Protein AF-A0A3G2QZ58-F1 (afdb_monomer)

pLDDT: mean 85.75, std 10.73, range [49.09, 96.38]

Mean predicted aligned error: 7.37 Å

Sequence (170 aa):
MLFSLATPESSILQTKATKIRVHLKSGIAEIFADHQDLMGTIENNMVEFETNFDNKVETRKYLVEDGIFVVSTKNKISANFPNPDIETAVYAYGKRIIEINSQTKLLLDQISKEYEQKSNLLLKEEQTIKEEQNIKKSVSYELLKTTSFLLLKQEVEFLKKVILTIKELK

Foldseek 3Di:
DWEWEDAPVDIDIDDAWAWKWAQAPVGIDIDGQPDDKDKDWRDQAKIKTWGQDPNDIDIKMKGAHTKMKIKAQCPPPDPPDPDNPRRIYMYMYGNDMDIQDPVVLVCLVVLVVVLVVLVVVLVVLVVVCVVCPPPDDDPVVVVVSVVVSVVSVSSNVSSVVSNVSNVPPD

Organism: NCBI:txid52556

InterPro domains:
  IPR020546 ATP synthase, F1 complex, delta/epsilon subunit, N-terminal [PF02823] (3-73)
  IPR036771 F0F1 ATP synthase delta/epsilon subunit, N-terminal [G3DSA:2.60.15.10] (1-82)
  IPR036771 F0F1 ATP synthase delta/epsilon subunit, N-terminal [SSF51344] (2-73)

Radius of gyration: 19.51 Å; Cα contacts (8 Å, |Δi|>4): 277; chains: 1; bounding box: 58×29×52 Å

Nearest PDB structures (foldseek):
  5hkk-assembly2_P  TM=7.358E-01  e=5.271E-07  Caldalkalibacillus thermarum TA2.A1
  6q45-assembly2_P  TM=6.842E-01  e=9.865E-08  Fusobacterium nucleatum subsp. nucleatum ATCC 25586
  5zwl-assembly1_E  TM=5.981E-01  e=8.014E-07  Thermosynechococcus vestitus BP-1
  6n2z-assembly1_H  TM=5.832E-01  e=2.030E-05  Bacillus sp. PS3
  8dbs-assembly1_H  TM=6.157E-01  e=2.095E-04  Escherichia coli

Secondary structure (DSSP, 8-state):
-EEEEE-SS-EEEES-EEEEEEEETTEEEEE-TTPPPEEEEESSEEEEEEEEETTEEEEEEEEEESEEEEEES--TT-TT-S-TT---EEEEE-SEEEE-STTGGGGHHHHHHHHHHHHHHHHHHHHHHHHHTTS---HHHHHHHHHHHHHHHHHHHHHHHHHHHHHH--

Structure (mmCIF, N/CA/C/O backbone):
data_AF-A0A3G2QZ58-F1
#
_entry.id   AF-A0A3G2QZ58-F1
#
loop_
_atom_site.group_PDB
_atom_site.id
_atom_site.type_symbol
_atom_site.label_atom_id
_atom_site.label_alt_id
_atom_site.label_comp_id
_atom_site.label_asym_id
_atom_site.label_entity_id
_atom_site.label_seq_id
_atom_site.pdbx_PDB_ins_code
_atom_site.Cartn_x
_atom_site.Cartn_y
_atom_site.Cartn_z
_atom_site.occupancy
_atom_site.B_iso_or_equiv
_atom_site.auth_seq_id
_atom_site.auth_comp_id
_atom_site.auth_asym_id
_atom_site.auth_atom_id
_atom_site.pdbx_PDB_model_num
ATOM 1 N N . MET A 1 1 ? 10.378 3.251 -18.867 1.00 87.56 1 MET A N 1
ATOM 2 C CA . MET A 1 1 ? 8.950 3.271 -18.487 1.00 87.56 1 MET A CA 1
ATOM 3 C C . MET A 1 1 ? 8.661 4.459 -17.595 1.00 87.56 1 MET A C 1
ATOM 5 O O . MET A 1 1 ? 9.573 4.949 -16.929 1.00 87.56 1 MET A O 1
ATOM 9 N N . LEU A 1 2 ? 7.399 4.877 -17.549 1.00 88.56 2 LEU A N 1
ATOM 10 C CA . LEU A 1 2 ? 6.921 5.908 -16.634 1.00 88.56 2 LEU A CA 1
ATOM 11 C C . LEU A 1 2 ? 6.244 5.281 -15.415 1.00 88.56 2 LEU A C 1
ATOM 13 O O . LEU A 1 2 ? 5.464 4.345 -15.553 1.00 88.56 2 LEU A O 1
ATOM 17 N N . PHE A 1 3 ? 6.518 5.825 -14.236 1.00 91.69 3 PHE A N 1
ATOM 18 C CA . PHE A 1 3 ? 5.816 5.515 -12.999 1.00 91.69 3 PHE A CA 1
ATOM 19 C C . PHE A 1 3 ? 5.259 6.804 -12.406 1.00 91.69 3 PHE A C 1
ATOM 21 O O . PHE A 1 3 ? 5.990 7.780 -12.240 1.00 91.69 3 PHE A O 1
ATOM 28 N N . SER A 1 4 ? 3.976 6.805 -12.074 1.00 92.38 4 SER A N 1
ATOM 29 C CA . SER A 1 4 ? 3.333 7.883 -11.341 1.00 92.38 4 SER A CA 1
ATOM 30 C C . SER A 1 4 ? 2.603 7.304 -10.140 1.00 92.38 4 SER A C 1
ATOM 32 O O . SER A 1 4 ? 1.807 6.385 -10.296 1.00 92.38 4 SER A O 1
ATOM 34 N N . LEU A 1 5 ? 2.873 7.841 -8.954 1.00 94.62 5 LEU A N 1
ATOM 35 C CA . LEU A 1 5 ? 2.171 7.503 -7.721 1.00 94.62 5 LEU A CA 1
ATOM 36 C C . LEU A 1 5 ? 1.561 8.774 -7.148 1.00 94.62 5 LEU A C 1
ATOM 38 O O . LEU A 1 5 ? 2.290 9.708 -6.828 1.00 94.62 5 LEU A O 1
ATOM 42 N N . ALA A 1 6 ? 0.242 8.817 -7.022 1.00 93.88 6 ALA A N 1
ATOM 43 C CA . ALA A 1 6 ? -0.474 9.985 -6.536 1.00 93.88 6 ALA A CA 1
ATOM 44 C C . ALA A 1 6 ? -1.343 9.666 -5.317 1.00 93.88 6 ALA A C 1
ATOM 46 O O . ALA A 1 6 ? -1.804 8.546 -5.114 1.00 93.88 6 ALA A O 1
ATOM 47 N N . THR A 1 7 ? -1.565 10.696 -4.516 1.00 94.06 7 THR A N 1
ATOM 48 C CA . THR A 1 7 ? -2.499 10.754 -3.391 1.00 94.06 7 THR A CA 1
ATOM 49 C C . THR A 1 7 ? -3.255 12.081 -3.471 1.00 94.06 7 THR A C 1
ATOM 51 O O . THR A 1 7 ? -2.889 12.934 -4.285 1.00 94.06 7 THR A O 1
ATOM 54 N N . PRO A 1 8 ? -4.285 12.313 -2.639 1.00 91.81 8 PRO A N 1
ATOM 55 C CA . PRO A 1 8 ? -4.886 13.640 -2.518 1.00 91.81 8 PRO A CA 1
ATOM 56 C C . PRO A 1 8 ? -3.885 14.752 -2.153 1.00 91.81 8 PRO A C 1
ATOM 58 O O . PRO A 1 8 ? -4.114 15.907 -2.495 1.00 91.81 8 PRO A O 1
ATOM 61 N N . GLU A 1 9 ? -2.787 14.418 -1.466 1.00 89.00 9 GLU A N 1
ATOM 62 C CA . GLU A 1 9 ? -1.860 15.398 -0.880 1.00 89.00 9 GLU A CA 1
ATOM 63 C C . GLU A 1 9 ? -0.556 15.565 -1.668 1.00 89.00 9 GLU A C 1
ATOM 65 O O . GLU A 1 9 ? 0.108 16.595 -1.573 1.00 89.00 9 GLU A O 1
ATOM 70 N N . SER A 1 10 ? -0.150 14.549 -2.429 1.00 89.69 10 SER A N 1
ATOM 71 C CA . SER A 1 10 ? 1.141 14.537 -3.114 1.00 89.69 10 SER A CA 1
ATOM 72 C C . SER A 1 10 ? 1.137 13.661 -4.360 1.00 89.69 10 SER A C 1
ATOM 74 O O . SER A 1 10 ? 0.349 12.723 -4.488 1.00 89.69 10 SER A O 1
ATOM 76 N N . SER A 1 11 ? 2.064 13.945 -5.272 1.00 91.62 11 SER A N 1
ATOM 77 C CA . SER A 1 11 ? 2.292 13.144 -6.470 1.00 91.62 11 SER A CA 1
ATOM 78 C C . SER A 1 11 ? 3.780 12.938 -6.708 1.00 91.62 11 SER A C 1
ATOM 80 O O . SER A 1 11 ? 4.566 13.881 -6.624 1.00 91.62 11 SER A O 1
ATOM 82 N N . ILE A 1 12 ? 4.144 11.720 -7.078 1.00 91.69 12 ILE A N 1
ATOM 83 C CA . ILE A 1 12 ? 5.490 11.298 -7.439 1.00 91.69 12 ILE A CA 1
ATOM 84 C C . ILE A 1 12 ? 5.456 10.904 -8.910 1.00 91.69 12 ILE A C 1
ATOM 86 O O . ILE A 1 12 ? 4.567 10.171 -9.346 1.00 91.69 12 ILE A O 1
ATOM 90 N N . LEU A 1 13 ? 6.430 11.388 -9.676 1.00 90.31 13 LEU A N 1
ATOM 91 C CA . LEU A 1 13 ? 6.585 11.064 -11.086 1.00 90.31 13 LEU A CA 1
ATOM 92 C C . LEU A 1 13 ? 8.030 10.652 -11.363 1.00 90.31 13 LEU A C 1
ATOM 94 O O . LEU A 1 13 ? 8.955 11.419 -11.110 1.00 90.31 13 LEU A O 1
ATOM 98 N N . GLN A 1 14 ? 8.208 9.462 -11.927 1.00 88.69 14 GLN A N 1
ATOM 99 C CA . GLN A 1 14 ? 9.494 8.930 -12.353 1.00 88.69 14 GLN A CA 1
ATOM 100 C C . GLN A 1 14 ? 9.425 8.538 -13.831 1.00 88.69 14 GLN A C 1
ATOM 102 O O . GLN A 1 14 ? 8.653 7.670 -14.227 1.00 88.69 14 GLN A O 1
ATOM 107 N N . THR A 1 15 ? 10.257 9.157 -14.667 1.00 84.94 15 THR A N 1
ATOM 108 C CA . THR A 1 15 ? 10.220 8.976 -16.134 1.00 84.94 15 THR A CA 1
ATOM 109 C C . THR A 1 15 ? 11.203 7.927 -16.657 1.00 84.94 15 THR A C 1
ATOM 111 O O . THR A 1 15 ? 11.118 7.524 -17.815 1.00 84.94 15 THR A O 1
ATOM 114 N N . LYS A 1 16 ? 12.137 7.471 -15.813 1.00 85.44 16 LYS A N 1
ATOM 115 C CA . LYS A 1 16 ? 13.196 6.507 -16.162 1.00 85.44 16 LYS A CA 1
ATOM 116 C C . LYS A 1 16 ? 13.164 5.258 -15.276 1.00 85.44 16 LYS A C 1
ATOM 118 O O . LYS A 1 16 ? 14.201 4.824 -14.781 1.00 85.44 16 LYS A O 1
ATOM 123 N N . ALA A 1 17 ? 11.975 4.714 -15.023 1.00 88.94 17 ALA A N 1
ATOM 124 C CA . ALA A 1 17 ? 11.844 3.454 -14.293 1.00 88.94 17 ALA A CA 1
ATOM 125 C C . ALA A 1 17 ? 12.221 2.268 -15.199 1.00 88.94 17 ALA A C 1
ATOM 127 O O . ALA A 1 17 ? 11.797 2.211 -16.362 1.00 88.94 17 ALA A O 1
ATOM 128 N N . THR A 1 18 ? 13.013 1.339 -14.659 1.00 91.12 18 THR A N 1
ATOM 129 C CA . THR A 1 18 ? 13.470 0.102 -15.320 1.00 91.12 18 THR A CA 1
ATOM 130 C C . THR A 1 18 ? 12.687 -1.125 -14.867 1.00 91.12 18 THR A C 1
ATOM 132 O O . THR A 1 18 ? 12.520 -2.058 -15.647 1.00 91.12 18 THR A O 1
ATOM 135 N N . LYS A 1 19 ? 12.174 -1.110 -13.633 1.00 94.19 19 LYS A N 1
ATOM 136 C CA . LYS A 1 19 ? 11.319 -2.155 -13.064 1.00 94.19 19 LYS A CA 1
ATOM 137 C C . LYS A 1 19 ? 10.370 -1.537 -12.047 1.00 94.19 19 LYS A C 1
ATOM 139 O O . LYS A 1 19 ? 10.775 -0.659 -11.289 1.00 94.19 19 LYS A O 1
ATOM 144 N N . ILE A 1 20 ? 9.123 -1.991 -12.019 1.00 94.56 20 ILE A N 1
ATOM 145 C CA . ILE A 1 20 ? 8.144 -1.603 -10.998 1.00 94.56 20 ILE A CA 1
ATOM 146 C C . ILE A 1 20 ? 7.577 -2.880 -10.392 1.00 94.56 20 ILE A C 1
ATOM 148 O O . ILE A 1 20 ? 7.167 -3.783 -11.117 1.00 94.56 20 ILE A O 1
ATOM 152 N N . ARG A 1 21 ? 7.568 -2.977 -9.065 1.00 95.38 21 ARG A N 1
ATOM 153 C CA . ARG A 1 21 ? 7.020 -4.114 -8.331 1.00 95.38 21 ARG A CA 1
ATOM 154 C C . ARG A 1 21 ? 5.844 -3.646 -7.491 1.00 95.38 21 ARG A C 1
ATOM 156 O O . ARG A 1 21 ? 5.994 -2.773 -6.643 1.00 95.38 21 ARG A O 1
ATOM 163 N N . VAL A 1 22 ? 4.681 -4.246 -7.704 1.00 94.31 22 VAL A N 1
ATOM 164 C CA . VAL A 1 22 ? 3.460 -3.934 -6.955 1.00 94.31 22 VAL A CA 1
ATOM 165 C C . VAL A 1 22 ? 3.028 -5.174 -6.186 1.00 94.31 22 VAL A C 1
ATOM 167 O O . VAL A 1 22 ? 2.798 -6.232 -6.774 1.00 94.31 22 VAL A O 1
ATOM 170 N N . HIS A 1 23 ? 2.923 -5.056 -4.865 1.00 91.81 23 HIS A N 1
ATOM 171 C CA . HIS A 1 23 ? 2.453 -6.137 -4.007 1.00 91.81 23 HIS A CA 1
ATOM 172 C C . HIS A 1 23 ? 0.927 -6.074 -3.902 1.00 91.81 23 HIS A C 1
ATOM 174 O O . HIS A 1 23 ? 0.364 -5.174 -3.281 1.00 91.81 23 HIS A O 1
ATOM 180 N N . LEU A 1 24 ? 0.254 -7.044 -4.504 1.00 88.44 24 LEU A N 1
ATOM 181 C CA . LEU A 1 24 ? -1.198 -7.189 -4.501 1.00 88.44 24 LEU A CA 1
ATOM 182 C C . LEU A 1 24 ? -1.617 -8.231 -3.466 1.00 88.44 24 LEU A C 1
ATOM 184 O O . LEU A 1 24 ? -0.806 -9.012 -2.967 1.00 88.44 24 LEU A O 1
ATOM 188 N N . LYS A 1 25 ? -2.917 -8.294 -3.178 1.00 80.50 25 LYS A N 1
ATOM 189 C CA . LYS A 1 25 ? -3.486 -9.382 -2.370 1.00 80.50 25 LYS A CA 1
ATOM 190 C C . LYS A 1 25 ? -3.276 -10.752 -3.029 1.00 80.50 25 LYS A C 1
ATOM 192 O O . LYS A 1 25 ? -3.043 -11.745 -2.350 1.00 80.50 25 LYS A O 1
ATOM 197 N N . SER A 1 26 ? -3.374 -10.795 -4.357 1.00 83.25 26 SER A N 1
ATOM 198 C CA . SER A 1 26 ? -3.286 -12.012 -5.168 1.00 83.25 26 SER A CA 1
ATOM 199 C C . SER A 1 26 ? -1.854 -12.456 -5.481 1.00 83.25 26 SER A C 1
ATOM 201 O O . SER A 1 26 ? -1.672 -13.539 -6.031 1.00 83.25 26 SER A O 1
ATOM 203 N N . GLY A 1 27 ? -0.840 -11.650 -5.155 1.00 88.56 27 GLY A N 1
ATOM 204 C CA . GLY A 1 27 ? 0.554 -11.943 -5.475 1.00 88.56 27 GLY A CA 1
ATOM 205 C C . GLY A 1 27 ? 1.371 -10.685 -5.742 1.00 88.56 27 GLY A C 1
ATOM 206 O O . GLY A 1 27 ? 1.006 -9.588 -5.333 1.00 88.56 27 GLY A O 1
ATOM 207 N N . ILE A 1 28 ? 2.495 -10.841 -6.433 1.00 92.69 28 ILE A N 1
ATOM 208 C CA . ILE A 1 28 ? 3.392 -9.737 -6.782 1.00 92.69 28 ILE A CA 1
ATOM 209 C C . ILE A 1 28 ? 3.355 -9.553 -8.298 1.00 92.69 28 ILE A C 1
ATOM 211 O O . ILE A 1 28 ? 3.604 -10.505 -9.034 1.00 92.69 28 ILE A O 1
ATOM 215 N N . ALA A 1 29 ? 3.064 -8.336 -8.754 1.00 93.12 29 ALA A N 1
ATOM 216 C CA . ALA A 1 29 ? 3.175 -7.957 -10.157 1.00 93.12 29 ALA A CA 1
ATOM 217 C C . ALA A 1 29 ? 4.532 -7.283 -10.392 1.00 93.12 29 ALA A C 1
ATOM 219 O O . ALA A 1 29 ? 4.841 -6.271 -9.760 1.00 93.12 29 ALA A O 1
ATOM 220 N N . GLU A 1 30 ? 5.341 -7.844 -11.291 1.00 94.38 30 GLU A N 1
ATOM 221 C CA . GLU A 1 30 ? 6.586 -7.230 -11.755 1.00 94.38 30 GLU A CA 1
ATOM 222 C C . GLU A 1 30 ? 6.392 -6.691 -13.169 1.00 94.38 30 GLU A C 1
ATOM 224 O O . GLU A 1 30 ? 6.106 -7.437 -14.101 1.00 94.38 30 GLU A O 1
ATOM 229 N N . ILE A 1 31 ? 6.541 -5.381 -13.314 1.00 93.62 31 ILE A N 1
ATOM 230 C CA . ILE A 1 31 ? 6.261 -4.650 -14.542 1.00 93.62 31 ILE A CA 1
ATOM 231 C C . ILE A 1 31 ? 7.589 -4.178 -15.127 1.00 93.62 31 ILE A C 1
ATOM 233 O O . ILE A 1 31 ? 8.365 -3.474 -14.471 1.00 93.62 31 ILE A O 1
ATOM 237 N N . PHE A 1 32 ? 7.821 -4.579 -16.371 1.00 91.50 32 PHE A N 1
ATOM 238 C CA . PHE A 1 32 ? 8.966 -4.210 -17.196 1.00 91.50 32 PHE A CA 1
ATOM 239 C C . PHE A 1 32 ? 8.488 -3.444 -18.429 1.00 91.50 32 PHE A C 1
ATOM 241 O O . PHE A 1 32 ? 7.284 -3.250 -18.622 1.00 91.50 32 PHE A O 1
ATOM 248 N N . ALA A 1 33 ? 9.434 -2.983 -19.251 1.00 85.62 33 ALA A N 1
ATOM 249 C CA . ALA A 1 33 ? 9.083 -2.433 -20.554 1.00 85.62 33 ALA A CA 1
ATOM 250 C C . ALA A 1 33 ? 8.251 -3.462 -21.340 1.00 85.62 33 ALA A C 1
ATOM 252 O O . ALA A 1 33 ? 8.439 -4.669 -21.173 1.00 85.62 33 ALA A O 1
ATOM 253 N N . ASP A 1 34 ? 7.298 -2.973 -22.128 1.00 84.25 34 ASP A N 1
ATOM 254 C CA . ASP A 1 34 ? 6.391 -3.767 -22.966 1.00 84.25 34 ASP A CA 1
ATOM 255 C C . ASP A 1 34 ? 5.455 -4.714 -22.203 1.00 84.25 34 ASP A C 1
ATOM 257 O O . ASP A 1 34 ? 4.851 -5.621 -22.780 1.00 84.25 34 ASP A O 1
ATOM 261 N N . HIS A 1 35 ? 5.289 -4.501 -20.895 1.00 88.50 35 HIS A N 1
ATOM 262 C CA . HIS A 1 35 ? 4.317 -5.252 -20.109 1.00 88.50 35 HIS A CA 1
ATOM 263 C C . HIS A 1 35 ? 2.893 -4.979 -20.610 1.00 88.50 35 HIS A C 1
ATOM 265 O O . HIS A 1 35 ? 2.531 -3.831 -20.848 1.00 88.50 35 HIS A O 1
ATOM 271 N N . GLN A 1 36 ? 2.066 -6.025 -20.705 1.00 88.19 36 GLN A N 1
ATOM 272 C CA . GLN A 1 36 ? 0.664 -5.912 -21.119 1.00 88.19 36 GLN A CA 1
ATOM 273 C C . GLN A 1 36 ? -0.157 -5.020 -20.177 1.00 88.19 36 GLN A C 1
ATOM 275 O O . GLN A 1 36 ? 0.171 -4.864 -18.998 1.00 88.19 36 GLN A O 1
ATOM 280 N N . ASP A 1 37 ? -1.255 -4.468 -20.688 1.00 90.06 37 ASP A N 1
ATOM 281 C CA . ASP A 1 37 ? -2.178 -3.686 -19.869 1.00 90.06 37 ASP A CA 1
ATOM 282 C C . ASP A 1 37 ? -2.673 -4.524 -18.678 1.00 90.06 37 ASP A C 1
ATOM 284 O O . ASP A 1 37 ? -3.073 -5.682 -18.818 1.00 90.06 37 ASP A O 1
ATOM 288 N N . LEU A 1 38 ? -2.624 -3.936 -17.487 1.00 91.38 38 LEU A N 1
ATOM 289 C CA . LEU A 1 38 ? -2.960 -4.602 -16.231 1.00 91.38 38 LEU A CA 1
ATOM 290 C C . LEU A 1 38 ? -3.579 -3.583 -15.284 1.00 91.38 38 LEU A C 1
ATOM 292 O O . LEU A 1 38 ? -3.166 -2.430 -15.250 1.00 91.38 38 LEU A O 1
ATOM 296 N N . MET A 1 39 ? -4.536 -4.004 -14.468 1.00 92.00 39 MET A N 1
ATOM 297 C CA . MET A 1 39 ? -5.026 -3.195 -13.359 1.00 92.00 39 MET A CA 1
ATOM 298 C C . MET A 1 39 ? -5.190 -4.052 -12.114 1.00 92.00 39 MET A C 1
ATOM 300 O O . MET A 1 39 ? -5.408 -5.262 -12.202 1.00 92.00 39 MET A O 1
ATOM 304 N N . GLY A 1 40 ? -5.133 -3.422 -10.950 1.00 91.56 40 GLY A N 1
ATOM 305 C CA . GLY A 1 40 ? -5.452 -4.098 -9.704 1.00 91.56 40 GLY A CA 1
ATOM 306 C C . GLY A 1 40 ? -5.467 -3.167 -8.506 1.00 91.56 40 GLY A C 1
ATOM 307 O O . GLY A 1 40 ? -5.242 -1.962 -8.618 1.00 91.56 40 GLY A O 1
ATOM 308 N N . THR A 1 41 ? -5.754 -3.752 -7.349 1.00 93.00 41 THR A N 1
ATOM 309 C CA . THR A 1 41 ? -5.857 -3.055 -6.069 1.00 93.00 41 THR A CA 1
ATOM 310 C C . THR A 1 41 ? -4.659 -3.368 -5.176 1.00 93.00 41 THR A C 1
ATOM 312 O O . THR A 1 41 ? -4.184 -4.503 -5.097 1.00 93.00 41 THR A O 1
ATOM 315 N N . ILE A 1 42 ? -4.172 -2.345 -4.484 1.00 91.75 42 ILE A N 1
ATOM 316 C CA . ILE A 1 42 ? -3.072 -2.399 -3.526 1.00 91.75 42 ILE A CA 1
ATOM 317 C C . ILE A 1 42 ? -3.685 -2.292 -2.127 1.00 91.75 42 ILE A C 1
ATOM 319 O O . ILE A 1 42 ? -3.948 -1.199 -1.637 1.00 91.75 42 ILE A O 1
ATOM 323 N N . GLU A 1 43 ? -3.936 -3.428 -1.479 1.00 88.06 43 GLU A N 1
ATOM 324 C CA . GLU A 1 43 ? -4.509 -3.466 -0.125 1.00 88.06 43 GLU A CA 1
ATOM 325 C C . GLU A 1 43 ? -3.414 -3.233 0.926 1.00 88.06 43 GLU A C 1
ATOM 327 O O . GLU A 1 43 ? -2.723 -4.1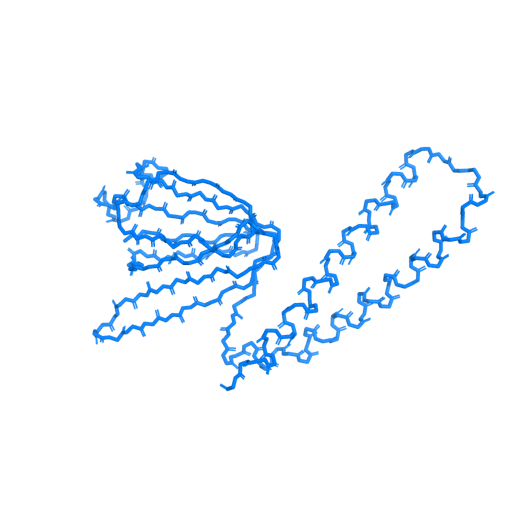73 1.336 1.00 88.06 43 GLU A O 1
ATOM 332 N N . ASN A 1 44 ? -3.237 -1.973 1.341 1.00 86.19 44 ASN A N 1
ATOM 333 C CA . ASN A 1 44 ? -2.279 -1.549 2.369 1.00 86.19 44 ASN A CA 1
ATOM 334 C C . ASN A 1 44 ? -0.892 -2.157 2.157 1.00 86.19 44 ASN A C 1
ATOM 336 O O . ASN A 1 44 ? -0.371 -2.849 3.030 1.00 86.19 44 ASN A O 1
ATOM 340 N N . ASN A 1 45 ? -0.309 -2.006 0.969 1.00 88.56 45 ASN A N 1
ATOM 341 C CA . ASN A 1 45 ? 0.852 -2.796 0.563 1.00 88.56 45 ASN A CA 1
ATOM 342 C C . ASN A 1 45 ? 1.927 -1.987 -0.156 1.00 88.56 45 ASN A C 1
ATOM 344 O O . ASN A 1 45 ? 1.814 -0.778 -0.329 1.00 88.56 45 ASN A O 1
ATOM 348 N N . MET A 1 46 ? 3.017 -2.668 -0.497 1.00 92.44 46 MET A N 1
ATOM 349 C CA . MET A 1 46 ? 4.219 -2.029 -1.002 1.00 92.44 46 MET A CA 1
ATOM 350 C C . MET A 1 46 ? 4.209 -1.872 -2.524 1.00 92.44 46 MET A C 1
ATOM 352 O O . MET A 1 46 ? 3.856 -2.791 -3.266 1.00 92.44 46 MET A O 1
ATOM 356 N N . VAL A 1 47 ? 4.672 -0.710 -2.969 1.00 94.94 47 VAL A N 1
ATOM 357 C CA . VAL A 1 47 ? 5.063 -0.427 -4.345 1.00 94.94 47 VAL A CA 1
ATOM 358 C C . VAL A 1 47 ? 6.540 -0.072 -4.349 1.00 94.94 47 VAL A C 1
ATOM 360 O O . VAL A 1 47 ? 6.982 0.808 -3.611 1.00 94.94 47 VAL A O 1
ATOM 363 N N . GLU A 1 48 ? 7.306 -0.758 -5.182 1.00 94.19 48 GLU A N 1
ATOM 364 C CA . GLU A 1 48 ? 8.723 -0.500 -5.390 1.00 94.19 48 GLU A CA 1
ATOM 365 C C . GLU A 1 48 ? 8.940 -0.081 -6.840 1.00 94.19 48 GLU A C 1
ATOM 367 O O . GLU A 1 48 ? 8.318 -0.628 -7.753 1.00 94.19 48 GLU A O 1
ATOM 372 N N . PHE A 1 49 ? 9.846 0.858 -7.074 1.00 92.94 49 PHE A N 1
ATOM 373 C CA . PHE A 1 49 ? 10.347 1.108 -8.416 1.00 92.94 49 PHE A CA 1
ATOM 374 C C . PHE A 1 49 ? 11.864 1.196 -8.407 1.00 92.94 49 PHE A C 1
ATOM 376 O O . PHE A 1 49 ? 12.477 1.693 -7.460 1.00 92.94 49 PHE A O 1
ATOM 383 N N . GLU A 1 50 ? 12.453 0.703 -9.485 1.00 92.56 50 GLU A N 1
ATOM 384 C CA . GLU A 1 50 ? 13.883 0.726 -9.734 1.00 92.56 50 GLU A CA 1
ATOM 385 C C . GLU A 1 50 ? 14.181 1.702 -10.868 1.00 92.56 50 GLU A C 1
ATOM 387 O O . GLU A 1 50 ? 13.477 1.753 -11.883 1.00 92.56 50 GLU A O 1
ATOM 392 N N . THR A 1 51 ? 15.240 2.479 -10.690 1.00 90.06 51 THR A N 1
ATOM 393 C CA . THR A 1 51 ? 15.799 3.371 -11.702 1.00 90.06 51 THR A CA 1
ATOM 394 C C . THR A 1 51 ? 17.279 3.086 -11.853 1.00 90.06 51 THR A C 1
ATOM 396 O O . THR A 1 51 ? 17.954 2.787 -10.871 1.00 90.06 51 THR A O 1
ATOM 399 N N . ASN A 1 52 ? 17.797 3.226 -13.069 1.00 85.25 52 ASN A N 1
ATOM 400 C CA . ASN A 1 52 ? 19.231 3.172 -13.317 1.00 85.25 52 ASN A CA 1
ATOM 401 C C . ASN A 1 52 ? 19.738 4.590 -13.603 1.00 85.25 52 ASN A C 1
ATOM 403 O O . ASN A 1 52 ? 19.345 5.197 -14.604 1.00 85.25 52 ASN A O 1
ATOM 407 N N . PHE A 1 53 ? 20.566 5.122 -12.705 1.00 76.50 53 PHE A N 1
ATOM 408 C CA . PHE A 1 53 ? 21.219 6.420 -12.856 1.00 76.50 53 PHE A CA 1
ATOM 409 C C . PHE A 1 53 ? 22.728 6.227 -12.678 1.00 76.50 53 PHE A C 1
ATOM 411 O O . PHE A 1 53 ? 23.156 5.627 -11.696 1.00 76.50 53 PHE A O 1
ATOM 418 N N . ASP A 1 54 ? 23.530 6.672 -13.649 1.00 73.12 54 ASP A N 1
ATOM 419 C CA . ASP A 1 54 ? 24.998 6.536 -13.657 1.00 73.12 54 ASP A CA 1
ATOM 420 C C . ASP A 1 54 ? 25.517 5.123 -13.311 1.00 73.12 54 ASP A C 1
ATOM 422 O O . ASP A 1 54 ? 26.425 4.946 -12.500 1.00 73.12 54 ASP A O 1
ATOM 426 N N . ASN A 1 55 ? 24.930 4.091 -13.934 1.00 76.25 55 ASN A N 1
ATOM 427 C CA . ASN A 1 55 ? 25.235 2.666 -13.714 1.00 76.25 55 ASN A CA 1
ATOM 428 C C . ASN A 1 55 ? 24.982 2.157 -12.284 1.00 76.25 55 ASN A C 1
ATOM 430 O O . ASN A 1 55 ? 25.420 1.058 -11.931 1.00 76.25 55 ASN A O 1
ATOM 434 N N . LYS A 1 56 ? 24.250 2.916 -11.465 1.00 83.50 56 LYS A N 1
ATOM 435 C CA . LYS A 1 56 ? 23.800 2.500 -10.142 1.00 83.50 56 LYS A CA 1
ATOM 436 C C . LYS A 1 56 ? 22.294 2.263 -10.162 1.00 83.50 56 LYS A C 1
ATOM 438 O O . LYS A 1 56 ? 21.509 3.123 -10.559 1.00 83.50 56 LYS A O 1
ATOM 443 N N . VAL A 1 57 ? 21.897 1.077 -9.706 1.00 86.12 57 VAL A N 1
ATOM 444 C CA . VAL A 1 57 ? 20.488 0.751 -9.479 1.00 86.12 57 VAL A CA 1
ATOM 445 C C . VAL A 1 57 ? 20.052 1.406 -8.175 1.00 86.12 57 VAL A C 1
ATOM 447 O O . VAL A 1 57 ? 20.610 1.129 -7.112 1.00 86.12 57 VAL A O 1
ATOM 450 N N . GLU A 1 58 ? 19.055 2.277 -8.264 1.00 89.06 58 GLU A N 1
ATOM 451 C CA . GLU A 1 58 ? 18.378 2.864 -7.115 1.00 89.06 58 GLU A CA 1
ATOM 452 C C . GLU A 1 58 ? 16.962 2.307 -7.027 1.00 89.06 58 GLU A C 1
ATOM 454 O O . GLU A 1 58 ? 16.207 2.352 -7.998 1.00 89.06 58 GLU A O 1
ATOM 459 N N . THR A 1 59 ? 16.597 1.800 -5.852 1.00 91.06 59 THR A N 1
ATOM 460 C CA . THR A 1 59 ? 15.251 1.297 -5.570 1.00 91.06 59 THR A CA 1
ATOM 461 C C . THR A 1 59 ? 14.588 2.209 -4.555 1.00 91.06 59 THR A C 1
ATOM 463 O O . THR A 1 59 ? 15.129 2.421 -3.468 1.00 91.06 59 THR A O 1
ATOM 466 N N . ARG A 1 60 ? 13.395 2.710 -4.875 1.00 92.56 60 ARG A N 1
ATOM 467 C CA . ARG A 1 60 ? 12.534 3.397 -3.906 1.00 92.56 60 ARG A CA 1
ATOM 468 C C . ARG A 1 60 ? 11.330 2.538 -3.578 1.00 92.56 60 ARG A C 1
ATOM 470 O O . ARG A 1 60 ? 10.811 1.834 -4.442 1.00 92.56 60 ARG A O 1
ATOM 477 N N . LYS A 1 61 ? 10.900 2.596 -2.320 1.00 93.62 61 LYS A N 1
ATOM 478 C CA . LYS A 1 61 ? 9.834 1.759 -1.769 1.00 93.62 61 LYS A CA 1
ATOM 479 C C . LYS A 1 61 ? 8.803 2.635 -1.082 1.00 93.62 61 LYS A C 1
ATOM 481 O O . LYS A 1 61 ? 9.166 3.517 -0.310 1.00 93.62 61 LYS A O 1
ATOM 486 N N . TYR A 1 62 ? 7.533 2.362 -1.332 1.00 94.19 62 TYR A N 1
ATOM 487 C CA . TYR A 1 62 ? 6.407 3.095 -0.769 1.00 94.19 62 TYR A CA 1
ATOM 488 C C . TYR A 1 62 ? 5.389 2.107 -0.218 1.00 94.19 62 TYR A C 1
ATOM 490 O O . TYR A 1 62 ? 5.000 1.175 -0.917 1.00 94.19 62 TYR A O 1
ATOM 498 N N . LEU A 1 63 ? 4.935 2.311 1.016 1.00 94.19 63 LEU A N 1
ATOM 499 C CA . LEU A 1 63 ? 3.699 1.699 1.498 1.00 94.19 63 LEU A CA 1
ATOM 500 C C . LEU A 1 63 ? 2.525 2.572 1.069 1.00 94.19 63 LEU A C 1
ATOM 502 O O . LEU A 1 63 ? 2.530 3.776 1.313 1.00 94.19 63 LEU A O 1
ATOM 506 N N . VAL A 1 64 ? 1.536 1.953 0.436 1.00 93.94 64 VAL A N 1
ATOM 507 C CA . VAL A 1 64 ? 0.349 2.607 -0.116 1.00 93.94 64 VAL A CA 1
ATOM 508 C C . VAL A 1 64 ? -0.875 2.124 0.653 1.00 93.94 64 VAL A C 1
ATOM 510 O O . VAL A 1 64 ? -1.107 0.917 0.728 1.00 93.94 64 VAL A O 1
ATOM 513 N N . GLU A 1 65 ? -1.635 3.055 1.230 1.00 93.81 65 GLU A N 1
ATOM 514 C CA . GLU A 1 65 ? -2.920 2.792 1.891 1.00 93.81 65 GLU A CA 1
ATOM 515 C C . GLU A 1 65 ? -4.030 2.731 0.835 1.00 93.81 65 GLU A C 1
ATOM 517 O O . GLU A 1 65 ? -4.198 3.694 0.081 1.00 93.81 65 GLU A O 1
ATOM 522 N N . ASP A 1 66 ? -4.746 1.601 0.781 1.00 89.62 66 ASP A N 1
ATOM 523 C CA . ASP A 1 66 ? -5.875 1.312 -0.120 1.00 89.62 66 ASP A CA 1
ATOM 524 C C . ASP A 1 66 ? -5.764 1.957 -1.513 1.00 89.62 66 ASP A C 1
ATOM 526 O O . ASP A 1 66 ? -6.446 2.929 -1.849 1.00 89.62 66 ASP A O 1
ATOM 530 N N . GLY A 1 67 ? -4.858 1.415 -2.328 1.00 92.31 67 GLY A N 1
ATOM 531 C CA . GLY A 1 67 ? -4.554 1.945 -3.649 1.00 92.31 67 GLY A CA 1
ATOM 532 C C . GLY A 1 67 ? -5.164 1.173 -4.814 1.00 92.31 67 GLY A C 1
ATOM 533 O O . GLY A 1 67 ? -5.569 0.018 -4.703 1.00 92.31 67 GLY A O 1
ATOM 534 N N . ILE A 1 68 ? -5.154 1.809 -5.978 1.00 93.62 68 ILE A N 1
ATOM 535 C CA . ILE A 1 68 ? -5.344 1.184 -7.286 1.00 93.62 68 ILE A CA 1
ATOM 536 C C . ILE A 1 68 ? -4.089 1.401 -8.118 1.00 93.62 68 ILE A C 1
ATOM 538 O O . ILE A 1 68 ? -3.413 2.420 -7.970 1.00 93.62 68 ILE A O 1
ATOM 542 N N . PHE A 1 69 ? -3.785 0.472 -9.014 1.00 93.62 69 PHE A N 1
ATOM 543 C CA . PHE A 1 69 ? -2.772 0.691 -10.035 1.00 93.62 69 PHE A CA 1
ATOM 544 C C . PHE A 1 69 ? -3.260 0.250 -11.410 1.00 93.62 69 PHE A C 1
ATOM 546 O O . PHE A 1 69 ? -4.100 -0.643 -11.537 1.00 93.62 69 PHE A O 1
ATOM 553 N N . VAL A 1 70 ? -2.716 0.899 -12.432 1.00 93.12 70 VAL A N 1
ATOM 554 C CA . VAL A 1 70 ? -3.006 0.673 -13.842 1.00 93.12 70 VAL A CA 1
ATOM 555 C C . VAL A 1 70 ? -1.694 0.709 -14.611 1.00 93.12 70 VAL A C 1
ATOM 557 O O . VAL A 1 70 ? -0.924 1.658 -14.493 1.00 93.12 70 VAL A O 1
ATOM 560 N N . VAL A 1 71 ? -1.458 -0.316 -15.415 1.00 92.00 71 VAL A N 1
ATOM 561 C CA . VAL A 1 71 ? -0.390 -0.416 -16.406 1.00 92.00 71 VAL A CA 1
ATOM 562 C C . VAL A 1 71 ? -1.021 -0.203 -17.770 1.00 92.00 71 VAL A C 1
ATOM 564 O O . VAL A 1 71 ? -2.019 -0.845 -18.094 1.00 92.00 71 VAL A O 1
ATOM 567 N N . SER A 1 72 ? -0.447 0.701 -18.554 1.00 88.38 72 SER A N 1
ATOM 568 C CA . SER A 1 72 ? -0.884 1.000 -19.912 1.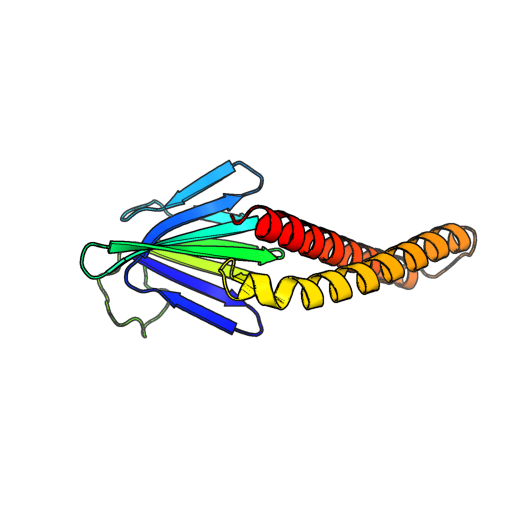00 88.38 72 SER A CA 1
ATOM 569 C C . SER A 1 72 ? 0.301 0.990 -20.868 1.00 88.38 72 SER A C 1
ATOM 571 O O . SER A 1 72 ? 1.308 1.657 -20.628 1.00 88.38 72 SER A O 1
ATOM 573 N N . THR A 1 73 ? 0.133 0.270 -21.972 1.00 79.44 73 THR A N 1
ATOM 574 C CA . THR A 1 73 ? 1.020 0.214 -23.147 1.00 79.44 73 THR A CA 1
ATOM 575 C C . THR A 1 73 ? 0.757 1.336 -24.157 1.00 79.44 73 THR A C 1
ATOM 577 O O . THR A 1 73 ? 1.439 1.479 -25.170 1.00 79.44 73 THR A O 1
ATOM 580 N N . LYS A 1 74 ? -0.287 2.139 -23.924 1.00 69.00 74 LYS A N 1
ATOM 581 C CA . LYS A 1 74 ? -0.672 3.265 -24.777 1.00 69.00 74 LYS A CA 1
ATOM 582 C C . LYS A 1 74 ? -0.677 4.507 -23.919 1.00 69.00 74 LYS A C 1
ATOM 584 O O . LYS A 1 74 ? -1.700 4.892 -23.350 1.00 69.00 74 LYS A O 1
ATOM 589 N N . ASN A 1 75 ? 0.475 5.157 -23.844 1.00 61.31 75 ASN A N 1
ATOM 590 C CA . ASN A 1 75 ? 0.704 6.316 -22.991 1.00 61.31 75 ASN A CA 1
ATOM 591 C C . ASN A 1 75 ? 0.064 7.614 -23.537 1.00 61.31 75 ASN A C 1
ATOM 593 O O . ASN A 1 75 ? 0.659 8.684 -23.541 1.00 61.31 75 ASN A O 1
ATOM 597 N N . LYS A 1 76 ? -1.185 7.524 -24.015 1.00 54.50 76 LYS A N 1
ATOM 598 C CA . LYS A 1 76 ? -2.000 8.650 -24.504 1.00 54.50 76 LYS A CA 1
ATOM 599 C C . LYS A 1 76 ? -2.731 9.390 -23.378 1.00 54.50 76 LYS A C 1
ATOM 601 O O . LYS A 1 76 ? -3.518 10.288 -23.653 1.00 54.50 76 LYS A O 1
ATOM 606 N N . ILE A 1 77 ? -2.511 8.993 -22.122 1.00 52.56 77 ILE A N 1
ATOM 607 C CA . ILE A 1 77 ? -3.269 9.479 -20.962 1.00 52.56 77 ILE A CA 1
ATOM 608 C C . ILE A 1 77 ? -2.834 10.902 -20.555 1.00 52.56 77 ILE A C 1
ATOM 610 O O . ILE A 1 77 ? -3.599 11.600 -19.897 1.00 52.56 77 ILE A O 1
ATOM 614 N N . SER A 1 78 ? -1.678 11.411 -21.007 1.00 49.09 78 SER A N 1
ATOM 615 C CA . SER A 1 78 ? -1.406 12.852 -20.913 1.00 49.09 78 SER A CA 1
ATOM 616 C C . SER A 1 78 ? -0.599 13.390 -22.096 1.00 49.09 78 SER A C 1
ATOM 618 O O . SER A 1 78 ? 0.457 12.866 -22.441 1.00 49.09 78 SER A O 1
ATOM 620 N N . ALA A 1 79 ? -1.089 14.484 -22.683 1.00 52.25 79 ALA A N 1
ATOM 621 C CA . ALA A 1 79 ? -0.420 15.245 -23.741 1.00 52.25 79 ALA A CA 1
ATOM 622 C C . ALA A 1 79 ? 0.817 16.032 -23.249 1.00 52.25 79 ALA A C 1
ATOM 624 O O . ALA A 1 79 ? 1.466 16.703 -24.044 1.00 52.25 79 ALA A O 1
ATOM 625 N N . ASN A 1 80 ? 1.148 15.949 -21.953 1.00 53.28 80 ASN A N 1
ATOM 626 C CA . ASN A 1 80 ? 2.191 16.745 -21.298 1.00 53.28 80 ASN A CA 1
ATOM 627 C C . ASN A 1 80 ? 3.412 15.918 -20.861 1.00 53.28 80 ASN A C 1
ATOM 629 O O . ASN A 1 80 ? 4.272 16.436 -20.147 1.00 53.28 80 ASN A O 1
ATOM 633 N N . PHE A 1 81 ? 3.509 14.638 -21.239 1.00 55.78 81 PHE A N 1
ATOM 634 C CA . PHE A 1 81 ? 4.696 13.853 -20.902 1.00 55.78 81 PHE A CA 1
ATOM 635 C C . PHE A 1 81 ? 5.867 14.172 -21.846 1.00 55.78 81 PHE A C 1
ATOM 637 O O . PHE A 1 81 ? 5.681 14.219 -23.060 1.00 55.78 81 PHE A O 1
ATOM 644 N N . PRO A 1 82 ? 7.089 14.351 -21.310 1.00 55.47 82 PRO A N 1
ATOM 645 C CA . PRO A 1 82 ? 8.242 14.838 -22.069 1.00 55.47 82 PRO A CA 1
ATOM 646 C C . PRO A 1 82 ? 8.799 13.848 -23.104 1.00 55.47 82 PRO A C 1
ATOM 648 O O . PRO A 1 82 ? 9.725 14.210 -23.818 1.00 55.47 82 PRO A O 1
ATOM 651 N N . ASN A 1 83 ? 8.265 12.623 -23.195 1.00 55.69 83 ASN A N 1
ATOM 652 C CA . ASN A 1 83 ? 8.656 11.658 -24.220 1.00 55.69 83 ASN A CA 1
ATOM 653 C C . ASN A 1 83 ? 7.421 10.951 -24.807 1.00 55.69 83 ASN A C 1
ATOM 655 O O . ASN A 1 83 ? 6.787 10.168 -24.093 1.00 55.69 83 ASN A O 1
ATOM 659 N N . PRO A 1 84 ? 7.099 11.180 -26.092 1.00 55.56 84 PRO A N 1
ATOM 660 C CA . PRO A 1 84 ? 6.003 10.500 -26.782 1.00 55.56 84 PRO A CA 1
ATOM 661 C C . PRO A 1 84 ? 6.264 8.999 -27.012 1.00 55.56 84 PRO A C 1
ATOM 663 O O . PRO A 1 84 ? 5.315 8.261 -27.261 1.00 55.56 84 PRO A O 1
ATOM 666 N N . ASP A 1 85 ? 7.511 8.542 -26.849 1.00 60.69 85 ASP A N 1
ATOM 667 C CA . ASP A 1 85 ? 7.940 7.154 -27.092 1.00 60.69 85 ASP A CA 1
ATOM 668 C C . ASP A 1 85 ? 7.937 6.272 -25.827 1.00 60.69 85 ASP A C 1
ATOM 670 O O . ASP A 1 85 ? 8.502 5.181 -25.813 1.00 60.69 85 ASP A O 1
ATOM 674 N N . ILE A 1 86 ? 7.357 6.732 -24.711 1.00 65.25 86 ILE A N 1
ATOM 675 C CA . ILE A 1 86 ? 7.231 5.873 -23.524 1.00 65.25 86 ILE A CA 1
ATOM 676 C C . ILE A 1 86 ? 6.120 4.856 -23.783 1.00 65.25 86 ILE A C 1
ATOM 678 O O . ILE A 1 86 ? 4.944 5.179 -23.629 1.00 65.25 86 ILE A O 1
ATOM 682 N N . GLU A 1 87 ? 6.508 3.627 -24.113 1.00 73.00 87 GLU A N 1
ATOM 683 C CA . GLU A 1 87 ? 5.580 2.538 -24.435 1.00 73.00 87 GLU A CA 1
ATOM 684 C C . GLU A 1 87 ? 4.792 2.068 -23.206 1.00 73.00 87 GLU A C 1
ATOM 686 O O . GLU A 1 87 ? 3.576 1.958 -23.274 1.00 73.00 87 GLU A O 1
ATOM 691 N N . THR A 1 88 ? 5.428 1.901 -22.040 1.00 87.06 88 THR A N 1
ATOM 692 C CA . THR A 1 88 ? 4.742 1.454 -20.808 1.00 87.06 88 THR A CA 1
ATOM 693 C C . THR A 1 88 ? 4.713 2.532 -19.726 1.00 87.06 88 THR A C 1
ATOM 695 O O . THR A 1 88 ? 5.758 3.064 -19.317 1.00 87.06 88 THR A O 1
ATOM 698 N N . ALA A 1 89 ? 3.515 2.805 -19.211 1.00 89.31 89 ALA A N 1
ATOM 699 C CA . ALA A 1 89 ? 3.263 3.669 -18.065 1.00 89.31 89 ALA A CA 1
ATOM 700 C C . ALA A 1 89 ? 2.505 2.933 -16.963 1.00 89.31 89 ALA A C 1
ATOM 702 O O . ALA A 1 8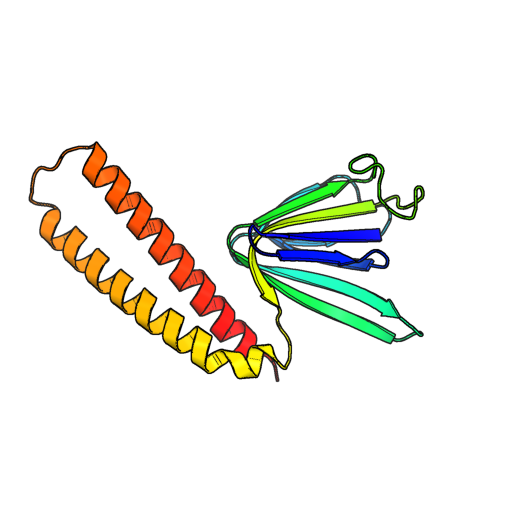9 ? 1.556 2.199 -17.228 1.00 89.31 89 ALA A O 1
ATOM 703 N N . VAL A 1 90 ? 2.907 3.176 -15.719 1.00 91.69 90 VAL A N 1
ATOM 704 C CA . VAL A 1 90 ? 2.244 2.671 -14.521 1.00 91.69 90 VAL A CA 1
ATOM 705 C C . VAL A 1 90 ? 1.751 3.849 -13.701 1.00 91.69 90 VAL A C 1
ATOM 707 O O . VAL A 1 90 ? 2.539 4.693 -13.274 1.00 91.69 90 VAL A O 1
ATOM 710 N N . TYR A 1 91 ? 0.449 3.882 -13.466 1.00 92.88 91 TYR A N 1
ATOM 711 C CA . TYR A 1 91 ? -0.219 4.852 -12.615 1.00 92.88 91 TYR A CA 1
ATOM 712 C C . TYR A 1 91 ? -0.702 4.138 -11.369 1.00 92.88 91 TYR A C 1
ATOM 714 O O . TYR A 1 91 ? -1.424 3.154 -11.469 1.00 92.88 91 TYR A O 1
ATOM 722 N N . ALA A 1 92 ? -0.325 4.636 -10.205 1.00 94.38 92 ALA A N 1
ATOM 723 C CA . ALA A 1 92 ? -0.829 4.193 -8.925 1.00 94.38 92 ALA A CA 1
ATOM 724 C C . ALA A 1 92 ? -1.476 5.379 -8.212 1.00 94.38 92 ALA A C 1
ATOM 726 O O . ALA A 1 92 ? -0.943 6.489 -8.208 1.00 94.38 92 ALA A O 1
ATOM 727 N N . TYR A 1 93 ? -2.631 5.145 -7.608 1.00 95.12 93 TYR A N 1
ATOM 728 C CA . TYR A 1 93 ? -3.306 6.118 -6.765 1.00 95.12 93 TYR A CA 1
ATOM 729 C C . TYR A 1 93 ? -3.612 5.470 -5.426 1.00 95.12 93 TYR A C 1
ATOM 731 O O . TYR A 1 93 ? -4.177 4.382 -5.408 1.00 95.12 93 TYR A O 1
ATOM 739 N N . GLY A 1 94 ? -3.235 6.112 -4.326 1.00 94.38 94 GLY A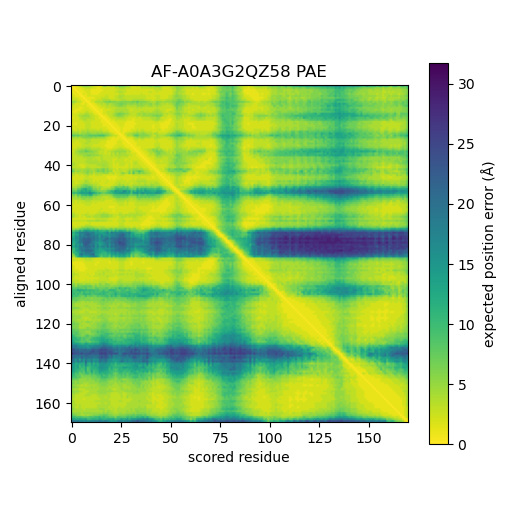 N 1
ATOM 740 C CA . GLY A 1 94 ? -3.510 5.641 -2.970 1.00 94.38 94 GLY A CA 1
ATOM 741 C C . GLY A 1 94 ? -4.176 6.712 -2.122 1.00 94.38 94 GLY A C 1
ATOM 742 O O . GLY A 1 94 ? -4.043 7.905 -2.397 1.00 94.38 94 GLY A O 1
ATOM 743 N N . LYS A 1 95 ? -4.858 6.291 -1.055 1.00 93.25 95 LYS A N 1
ATOM 744 C CA . LYS A 1 95 ? -5.413 7.211 -0.052 1.00 93.25 95 LYS A CA 1
ATOM 745 C C . LYS A 1 95 ? -4.294 7.973 0.663 1.00 93.25 95 LYS A C 1
ATOM 747 O O . LYS A 1 95 ? -4.366 9.190 0.809 1.00 93.25 95 LYS A O 1
ATOM 752 N N . ARG A 1 96 ? -3.242 7.255 1.057 1.00 92.00 96 ARG A N 1
ATOM 753 C CA . ARG A 1 96 ? -2.029 7.770 1.707 1.00 92.00 96 ARG A CA 1
ATOM 754 C C . ARG A 1 96 ? -0.826 6.978 1.213 1.00 92.00 96 ARG A C 1
ATOM 756 O O . ARG A 1 96 ? -0.955 5.807 0.854 1.00 92.00 96 ARG A O 1
ATOM 763 N N . ILE A 1 97 ? 0.348 7.601 1.210 1.00 93.12 97 ILE A N 1
ATOM 764 C CA . ILE A 1 97 ? 1.614 6.922 0.923 1.00 93.12 97 ILE A CA 1
ATOM 765 C C . ILE A 1 97 ? 2.653 7.265 1.983 1.00 93.12 97 ILE A C 1
ATOM 767 O O . ILE A 1 97 ? 2.676 8.379 2.503 1.00 93.12 97 ILE A O 1
ATOM 771 N N . ILE A 1 98 ? 3.523 6.308 2.292 1.00 91.56 98 ILE A N 1
ATOM 772 C CA . ILE A 1 98 ? 4.692 6.511 3.150 1.00 91.56 98 ILE A CA 1
ATOM 773 C C . ILE A 1 98 ? 5.903 5.931 2.431 1.00 91.56 98 ILE A C 1
ATOM 775 O O . ILE A 1 98 ? 5.946 4.736 2.139 1.00 91.56 98 ILE A O 1
ATOM 779 N N . GLU A 1 99 ? 6.885 6.781 2.138 1.00 91.44 99 GLU A N 1
ATOM 780 C CA . GLU A 1 99 ? 8.169 6.321 1.615 1.00 91.44 99 GLU A CA 1
ATOM 781 C C . GLU A 1 99 ? 8.917 5.537 2.692 1.00 91.44 99 GLU A C 1
ATOM 783 O O . GLU A 1 99 ? 8.933 5.921 3.858 1.00 91.44 99 GLU A O 1
ATOM 788 N N . ILE A 1 100 ? 9.548 4.437 2.310 1.00 90.50 100 ILE A N 1
ATOM 789 C CA . ILE A 1 100 ? 10.288 3.550 3.198 1.00 90.50 100 ILE A CA 1
ATOM 790 C C . ILE A 1 100 ? 11.776 3.783 2.938 1.00 90.50 100 ILE A C 1
ATOM 792 O O . ILE A 1 100 ? 12.377 3.161 2.063 1.00 90.50 100 ILE A O 1
ATOM 796 N N . ASN A 1 101 ? 12.356 4.728 3.681 1.00 86.38 101 ASN A N 1
ATOM 797 C CA . ASN A 1 101 ? 13.764 5.109 3.589 1.00 86.38 101 ASN A CA 1
ATOM 798 C C . ASN A 1 101 ? 14.353 5.434 4.983 1.00 86.38 101 ASN A C 1
ATOM 800 O O . ASN A 1 101 ? 13.661 5.391 6.005 1.00 86.38 101 ASN A O 1
ATOM 804 N N . SER A 1 102 ? 15.645 5.775 5.038 1.00 80.94 102 SER A N 1
ATOM 805 C CA . SER A 1 102 ? 16.343 6.085 6.296 1.00 80.94 102 SER A CA 1
ATOM 806 C C . SER A 1 102 ? 15.794 7.315 7.032 1.00 80.94 102 SER A C 1
ATOM 808 O O . SER A 1 102 ? 15.911 7.388 8.252 1.00 80.94 102 SER A O 1
ATOM 810 N N . GLN A 1 103 ? 15.187 8.274 6.327 1.00 80.25 103 GLN A N 1
ATOM 811 C CA . GLN A 1 103 ? 14.558 9.447 6.945 1.00 80.25 103 GLN A CA 1
ATOM 812 C C . GLN A 1 103 ? 13.233 9.068 7.610 1.00 80.25 103 GLN A C 1
ATOM 814 O O . GLN A 1 103 ? 12.942 9.539 8.706 1.00 80.25 103 GLN A O 1
ATOM 819 N N . THR A 1 104 ? 12.470 8.145 7.023 1.00 76.50 104 THR A N 1
ATOM 820 C CA . THR A 1 104 ? 11.230 7.625 7.620 1.00 76.50 104 THR A CA 1
ATOM 821 C C . THR A 1 104 ? 11.483 6.918 8.952 1.00 76.50 104 THR A C 1
ATOM 823 O O . THR A 1 104 ? 10.633 6.948 9.839 1.00 76.50 104 THR A O 1
ATOM 826 N N . LYS A 1 105 ? 12.683 6.359 9.161 1.00 73.94 105 LYS A N 1
ATOM 827 C CA . LYS A 1 105 ? 13.105 5.822 10.467 1.00 73.94 105 LYS A CA 1
ATOM 828 C C . LYS A 1 105 ? 13.092 6.887 11.570 1.00 73.94 105 LYS A C 1
ATOM 830 O O . LYS A 1 105 ? 12.759 6.568 12.705 1.00 73.94 105 LYS A O 1
ATOM 835 N N . LEU A 1 106 ? 13.386 8.147 11.240 1.00 75.62 106 LEU A N 1
ATOM 836 C CA . LEU A 1 106 ? 13.327 9.278 12.178 1.00 75.62 106 LEU A CA 1
ATOM 837 C C . LEU A 1 106 ? 11.882 9.693 12.500 1.00 75.62 106 LEU A C 1
ATOM 839 O O . LEU A 1 106 ? 11.623 10.261 13.556 1.00 75.62 106 LEU A O 1
ATOM 843 N N . LEU A 1 107 ? 10.935 9.381 11.610 1.00 83.62 107 LEU A N 1
ATOM 844 C CA . LEU A 1 107 ? 9.502 9.625 11.802 1.00 83.62 107 LEU A CA 1
ATOM 845 C C . LEU A 1 107 ? 8.804 8.487 12.564 1.00 83.62 107 LEU A C 1
ATOM 847 O O . LEU A 1 107 ? 7.619 8.602 12.880 1.00 83.62 107 LEU A O 1
ATOM 851 N N . LEU A 1 108 ? 9.515 7.402 12.895 1.00 87.56 108 LEU A N 1
ATOM 852 C CA . LEU A 1 108 ? 8.933 6.220 13.535 1.00 87.56 108 LEU A CA 1
ATOM 853 C C . LEU A 1 108 ? 8.245 6.549 14.865 1.00 87.56 108 LEU A C 1
ATOM 855 O O . LEU A 1 108 ? 7.178 6.003 15.144 1.00 87.56 108 LEU A O 1
ATOM 859 N N . ASP A 1 109 ? 8.804 7.463 15.658 1.00 87.75 109 ASP A N 1
ATOM 860 C CA . ASP A 1 109 ? 8.205 7.892 16.927 1.00 87.75 109 ASP A CA 1
ATOM 861 C C . ASP A 1 109 ? 6.878 8.630 16.712 1.00 87.75 109 ASP A C 1
ATOM 863 O O . ASP A 1 109 ? 5.931 8.454 17.479 1.00 87.75 109 ASP A O 1
ATOM 867 N N . GLN A 1 110 ? 6.783 9.444 15.657 1.00 90.44 110 GLN A N 1
ATOM 868 C CA . GLN A 1 110 ? 5.553 10.159 15.309 1.00 90.44 110 GLN A CA 1
ATOM 869 C C . GLN A 1 110 ? 4.479 9.181 14.825 1.00 90.44 110 GLN A C 1
ATOM 871 O O . GLN A 1 110 ? 3.354 9.216 15.319 1.00 90.44 110 GLN A O 1
ATOM 876 N N . ILE A 1 111 ? 4.851 8.257 13.936 1.00 91.31 111 ILE A N 1
ATOM 877 C CA . ILE A 1 111 ? 3.958 7.211 13.417 1.00 91.31 111 ILE A CA 1
ATOM 878 C C . ILE A 1 111 ? 3.483 6.292 14.554 1.00 91.31 111 ILE A C 1
ATOM 880 O O . ILE A 1 111 ? 2.316 5.910 14.601 1.00 91.31 111 ILE A O 1
ATOM 884 N N . SER A 1 112 ? 4.360 5.967 15.510 1.00 92.69 112 SER A N 1
ATOM 885 C CA . SER A 1 112 ? 4.012 5.140 16.673 1.00 92.69 112 SER A CA 1
ATOM 886 C C . SER A 1 112 ? 3.025 5.849 17.601 1.00 92.69 112 SER A C 1
ATOM 888 O O . SER A 1 112 ? 2.061 5.232 18.047 1.00 92.69 112 SER A O 1
ATOM 890 N N . LYS A 1 113 ? 3.200 7.156 17.832 1.00 94.88 113 LYS A N 1
ATOM 891 C CA . LYS A 1 113 ? 2.229 7.963 18.588 1.00 94.88 113 LYS A CA 1
ATOM 892 C C . LYS A 1 113 ? 0.872 8.027 17.887 1.00 94.88 113 LYS A C 1
ATOM 894 O O . LYS A 1 113 ? -0.151 7.860 18.547 1.00 94.88 113 LYS A O 1
ATOM 899 N N . GLU A 1 114 ? 0.855 8.238 16.569 1.00 93.62 114 GLU A N 1
ATOM 900 C CA . GLU A 1 114 ? -0.377 8.222 15.764 1.00 93.62 114 GLU A CA 1
ATOM 901 C C . GLU A 1 114 ? -1.088 6.864 15.892 1.00 93.62 114 GLU A C 1
ATOM 903 O O . GLU A 1 114 ? -2.284 6.805 16.185 1.00 93.62 114 GLU A O 1
ATOM 908 N N . TYR A 1 115 ? -0.333 5.768 15.772 1.00 95.94 115 TYR A N 1
ATOM 909 C CA . TYR A 1 115 ? -0.835 4.406 15.944 1.00 95.94 115 TYR A CA 1
ATOM 910 C C . TYR A 1 115 ? -1.446 4.172 17.330 1.00 95.94 115 TYR A C 1
ATOM 912 O O . TYR A 1 115 ? -2.549 3.635 17.422 1.00 95.94 115 TYR A O 1
ATOM 920 N N . GLU A 1 116 ? -0.773 4.576 18.409 1.00 95.69 116 GLU A N 1
ATOM 921 C CA . GLU A 1 116 ? -1.282 4.410 19.775 1.00 95.69 116 GLU A CA 1
ATOM 922 C C . GLU A 1 116 ? -2.574 5.201 19.998 1.00 95.69 116 GLU A C 1
ATOM 924 O O . GLU A 1 116 ? -3.545 4.675 20.547 1.00 95.69 116 GLU A O 1
ATOM 929 N N . GLN A 1 117 ? -2.623 6.450 19.529 1.00 96.38 117 GLN A N 1
ATOM 930 C CA . GLN A 1 117 ? -3.820 7.286 19.617 1.00 96.38 117 GLN A CA 1
ATOM 931 C C . GLN A 1 117 ? -5.001 6.646 18.882 1.00 96.38 117 GLN A C 1
ATOM 933 O O . GLN A 1 117 ? -6.077 6.490 19.463 1.00 96.38 117 GLN A O 1
ATOM 938 N N . LYS A 1 118 ? -4.796 6.228 17.629 1.00 95.31 118 LYS A N 1
ATOM 939 C CA . LYS A 1 118 ? -5.830 5.604 16.793 1.00 95.31 118 LYS A CA 1
ATOM 940 C C . LYS A 1 118 ? -6.264 4.240 17.330 1.00 95.31 118 LYS A C 1
ATOM 942 O O . LYS A 1 118 ? -7.456 3.952 17.351 1.00 95.31 118 LYS A O 1
ATOM 947 N N . SER A 1 119 ? -5.335 3.443 17.856 1.00 95.19 119 SER A N 1
ATOM 948 C CA . SER A 1 119 ? -5.641 2.155 18.495 1.00 95.19 119 SER A CA 1
ATOM 949 C C . SER A 1 119 ? -6.502 2.336 19.745 1.00 95.19 119 SER A C 1
ATOM 951 O O . SER A 1 119 ? -7.475 1.613 19.943 1.00 95.19 119 SER A O 1
ATOM 953 N N . ASN A 1 120 ? -6.194 3.340 20.570 1.00 94.81 120 ASN A N 1
ATOM 954 C CA . ASN A 1 120 ? -6.996 3.660 21.749 1.00 94.81 120 ASN A CA 1
ATOM 955 C C . ASN A 1 120 ? -8.400 4.151 21.375 1.00 94.81 120 ASN A C 1
ATOM 957 O O . ASN A 1 120 ? -9.367 3.809 22.055 1.00 94.81 120 ASN A O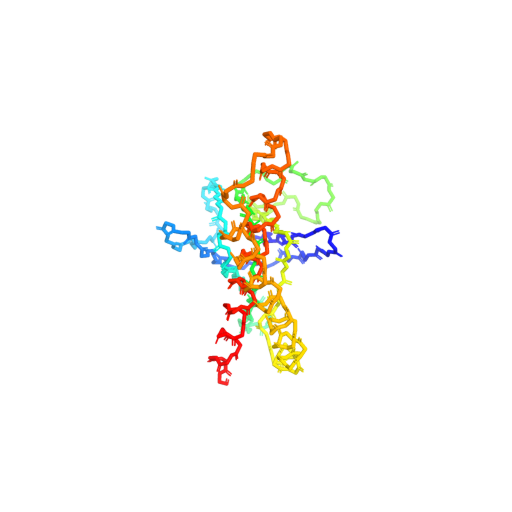 1
ATOM 961 N N . LEU A 1 121 ? -8.528 4.938 20.302 1.00 94.06 121 LEU A N 1
ATOM 962 C CA . LEU A 1 121 ? -9.833 5.331 19.765 1.00 94.06 121 LEU A CA 1
ATOM 963 C C . LEU A 1 121 ? -10.619 4.110 19.276 1.00 94.06 121 LEU A C 1
ATOM 965 O O . LEU A 1 121 ? -11.786 3.972 19.630 1.00 94.06 121 LEU A O 1
ATOM 969 N N . LEU A 1 122 ? -9.969 3.192 18.556 1.00 93.44 122 LEU A N 1
ATOM 970 C CA . LEU A 1 122 ? -10.602 1.980 18.040 1.00 93.44 122 LEU A CA 1
ATOM 971 C C . LEU A 1 122 ? -11.147 1.099 19.170 1.00 93.44 122 LEU A C 1
ATOM 973 O O . LEU A 1 122 ? -12.284 0.642 19.098 1.00 93.44 122 LEU A O 1
ATOM 977 N N . LEU A 1 123 ? -10.372 0.915 20.244 1.00 91.38 123 LEU A N 1
ATOM 978 C CA . LEU A 1 123 ? -10.806 0.155 21.421 1.00 91.38 123 LEU A CA 1
ATOM 979 C C . LEU A 1 123 ? -12.020 0.793 22.110 1.00 91.38 123 LEU A C 1
ATOM 981 O O . LEU A 1 123 ? -12.947 0.086 22.508 1.00 91.38 123 LEU A O 1
ATOM 985 N N . LYS A 1 124 ? -12.039 2.126 22.229 1.00 91.50 124 LYS A N 1
ATOM 986 C CA . LYS A 1 124 ? -13.181 2.862 22.795 1.00 91.50 124 LYS A CA 1
ATOM 987 C C . LYS A 1 124 ? -14.428 2.726 21.926 1.00 91.50 124 LYS A C 1
ATOM 989 O O . LYS A 1 124 ? -15.519 2.504 22.452 1.00 91.50 124 LYS A O 1
ATOM 994 N N . GLU A 1 125 ? -14.283 2.841 20.608 1.00 88.12 125 GLU A N 1
ATOM 995 C CA . GLU A 1 125 ? -15.398 2.643 19.681 1.00 88.12 125 GLU A CA 1
ATOM 996 C C . GLU A 1 125 ? -15.922 1.205 19.728 1.00 88.12 125 GLU A C 1
ATOM 998 O O . GLU A 1 125 ? -17.134 1.010 19.773 1.00 88.12 125 GLU A O 1
ATOM 1003 N N . GLU A 1 126 ? -15.041 0.203 19.810 1.00 88.31 126 GLU A N 1
ATOM 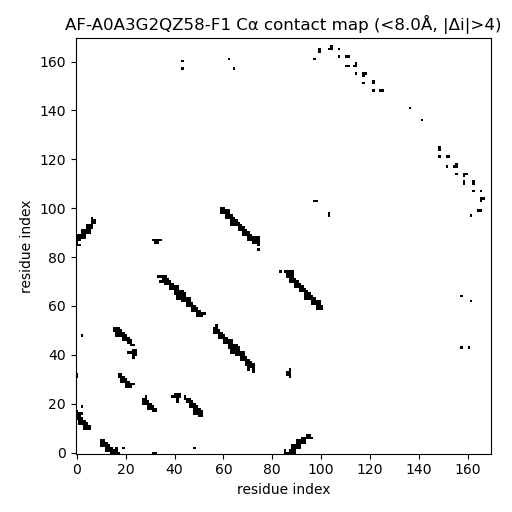1004 C CA . GLU A 1 126 ? -15.429 -1.206 19.929 1.00 88.31 126 GLU A CA 1
ATOM 1005 C C . GLU A 1 126 ? -16.233 -1.474 21.213 1.00 88.31 126 GLU A C 1
ATOM 1007 O O . GLU A 1 126 ? -17.253 -2.166 21.174 1.00 88.31 126 GLU A O 1
ATOM 1012 N N . GLN A 1 127 ? -15.810 -0.905 22.348 1.00 85.94 127 GLN A N 1
ATOM 1013 C CA . GLN A 1 127 ? -16.555 -0.977 23.611 1.00 85.94 127 GLN A CA 1
ATOM 1014 C C . GLN A 1 127 ? -17.925 -0.310 23.487 1.00 85.94 127 GLN A C 1
ATOM 1016 O O . GLN A 1 127 ? -18.940 -0.912 23.830 1.00 85.94 127 GLN A O 1
ATOM 1021 N N . THR A 1 128 ? -17.966 0.887 22.901 1.00 85.94 128 THR A N 1
ATOM 1022 C CA . THR A 1 128 ? -19.214 1.635 22.721 1.00 85.94 128 THR A CA 1
ATOM 1023 C C . THR A 1 128 ? -20.190 0.877 21.817 1.00 85.94 128 THR A C 1
ATOM 1025 O O . THR A 1 128 ? -21.385 0.838 22.086 1.00 85.94 128 THR A O 1
ATOM 1028 N N . ILE A 1 129 ? -19.708 0.245 20.741 1.00 84.50 129 ILE A N 1
ATOM 1029 C CA . ILE A 1 129 ? -20.548 -0.581 19.862 1.00 84.50 129 ILE A CA 1
ATOM 1030 C C . I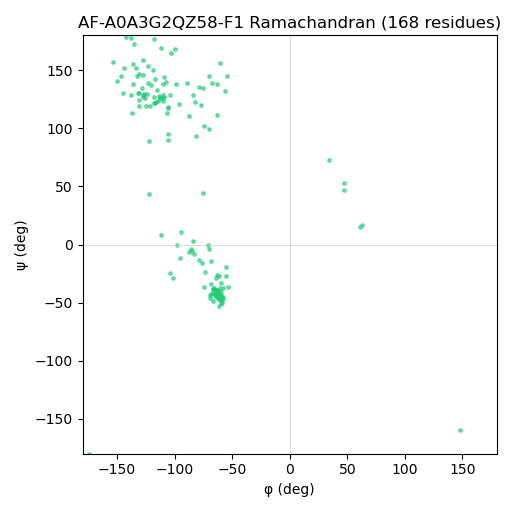LE A 1 129 ? -21.130 -1.769 20.637 1.00 84.50 129 ILE A C 1
ATOM 1032 O O . ILE A 1 129 ? -22.317 -2.045 20.494 1.00 84.50 129 ILE A O 1
ATOM 1036 N N . LYS A 1 130 ? -20.338 -2.444 21.483 1.00 82.88 130 LYS A N 1
ATOM 1037 C CA . LYS A 1 130 ? -20.813 -3.565 22.318 1.00 82.88 130 LYS A CA 1
ATOM 1038 C C . LYS A 1 130 ? -21.877 -3.128 23.329 1.00 82.88 130 LYS A C 1
ATOM 1040 O O . LYS A 1 130 ? -22.865 -3.830 23.508 1.00 82.88 130 LYS A O 1
ATOM 1045 N N . GLU A 1 131 ? -21.700 -1.972 23.960 1.00 82.62 131 GLU A N 1
ATOM 1046 C CA . GLU A 1 131 ? -22.652 -1.424 24.938 1.00 82.62 131 GLU A CA 1
ATOM 1047 C C . GLU A 1 131 ? -23.976 -0.991 24.289 1.00 82.62 131 GLU A C 1
ATOM 1049 O O . GLU A 1 131 ? -25.051 -1.142 24.870 1.00 82.62 131 GLU A O 1
ATOM 1054 N N . GLU A 1 132 ? -23.918 -0.492 23.056 1.00 80.12 132 GLU A N 1
ATOM 1055 C CA . GLU A 1 132 ? -25.078 0.040 22.343 1.00 80.12 132 GLU A CA 1
ATOM 1056 C C . GLU A 1 132 ? -25.888 -0.999 21.560 1.00 80.12 132 GLU A C 1
ATOM 1058 O O . GLU A 1 132 ? -26.968 -0.661 21.078 1.00 80.12 132 GLU A O 1
ATOM 1063 N N . GLN A 1 133 ? -25.436 -2.257 21.469 1.00 70.06 133 GLN A N 1
ATOM 1064 C CA . GLN A 1 133 ? -26.152 -3.343 20.770 1.00 70.06 133 GLN A CA 1
ATOM 1065 C C . GLN A 1 133 ? -27.590 -3.569 21.275 1.00 70.06 133 GLN A C 1
ATOM 1067 O O . GLN A 1 133 ? -28.410 -4.138 20.560 1.00 70.06 133 GLN A O 1
ATOM 1072 N N . ASN A 1 134 ? -27.913 -3.095 22.481 1.00 64.81 134 ASN A N 1
ATOM 1073 C CA . ASN A 1 134 ? -29.237 -3.225 23.094 1.00 64.8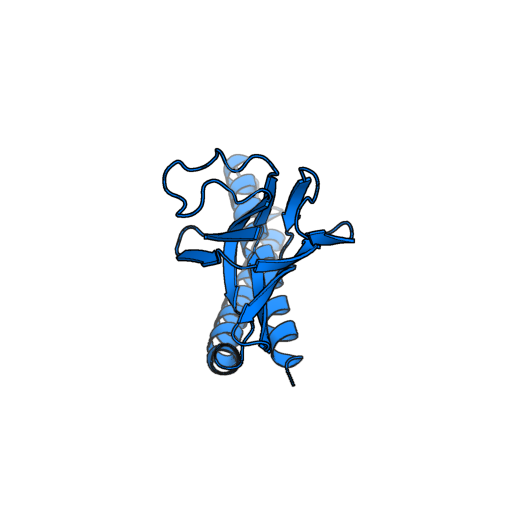1 134 ASN A CA 1
ATOM 1074 C C . ASN A 1 134 ? -30.130 -1.977 22.941 1.00 64.81 134 ASN A C 1
ATOM 1076 O O . ASN A 1 134 ? -31.266 -1.974 23.418 1.00 64.81 134 ASN A O 1
ATOM 1080 N N . ILE A 1 135 ? -29.650 -0.912 22.291 1.00 72.75 135 ILE A N 1
ATOM 1081 C CA . ILE A 1 135 ? -30.383 0.348 22.121 1.00 72.75 135 ILE A CA 1
ATOM 1082 C C . ILE A 1 135 ? -30.869 0.435 20.672 1.00 72.75 135 ILE A C 1
ATOM 1084 O O . ILE A 1 135 ? -30.061 0.503 19.753 1.00 72.75 135 ILE A O 1
ATOM 1088 N N . LYS A 1 136 ? -32.191 0.479 20.447 1.00 67.75 136 LYS A N 1
ATOM 1089 C CA . LYS A 1 136 ? -32.752 0.705 19.101 1.00 67.75 136 LYS A CA 1
ATOM 1090 C C . LYS A 1 136 ? -32.336 2.085 18.587 1.00 67.75 136 LYS A C 1
ATOM 1092 O O . LYS A 1 136 ? -32.820 3.097 19.093 1.00 67.75 136 LYS A O 1
ATOM 1097 N N . LYS A 1 137 ? -31.480 2.122 17.566 1.00 75.88 137 LYS A N 1
ATOM 1098 C CA . LYS A 1 137 ? -31.087 3.343 16.853 1.00 75.88 137 LYS A CA 1
ATOM 1099 C C . LYS A 1 137 ? -31.629 3.325 15.424 1.00 75.88 137 LYS A C 1
ATOM 1101 O O . LYS A 1 137 ? -32.200 2.338 14.967 1.00 75.88 137 LYS A O 1
ATOM 1106 N N . SER A 1 138 ? -31.541 4.460 14.730 1.00 78.81 138 SER A N 1
ATOM 1107 C CA . SER A 1 138 ? -31.925 4.512 13.320 1.00 78.81 138 SER A CA 1
ATOM 1108 C C . SER A 1 138 ? -30.909 3.749 12.467 1.00 78.81 138 SER A C 1
ATOM 1110 O O . SER A 1 138 ? -29.705 3.825 12.707 1.00 78.81 138 SER A O 1
ATOM 1112 N N . VAL A 1 139 ? -31.385 3.091 11.408 1.00 76.38 139 VAL A N 1
ATOM 1113 C CA . VAL A 1 139 ? -30.542 2.348 10.449 1.00 76.38 139 VAL A CA 1
ATOM 1114 C C . VAL A 1 139 ? -29.414 3.223 9.878 1.00 76.38 139 VAL A C 1
ATOM 1116 O O . VAL A 1 139 ? -28.289 2.768 9.695 1.00 76.38 139 VAL A O 1
ATOM 1119 N N . SER A 1 140 ? -29.691 4.509 9.640 1.00 76.31 140 SER A N 1
ATOM 1120 C CA . SER A 1 140 ? -28.702 5.481 9.158 1.00 76.31 140 SER A CA 1
ATOM 1121 C C . SER A 1 140 ? -27.561 5.733 10.147 1.00 76.31 140 SER A C 1
ATOM 1123 O O . SER A 1 140 ? -26.411 5.866 9.736 1.00 76.31 140 SER A O 1
ATOM 1125 N N . TYR A 1 141 ? -27.865 5.790 11.445 1.00 77.94 141 TYR A N 1
ATOM 1126 C CA . TYR A 1 141 ? -26.867 5.998 12.490 1.00 77.94 141 TYR A CA 1
ATOM 1127 C C . TYR A 1 141 ? -25.951 4.778 12.618 1.00 77.94 141 TYR A C 1
ATOM 1129 O O . TYR A 1 141 ? -24.734 4.925 12.719 1.00 77.94 141 TYR A O 1
AT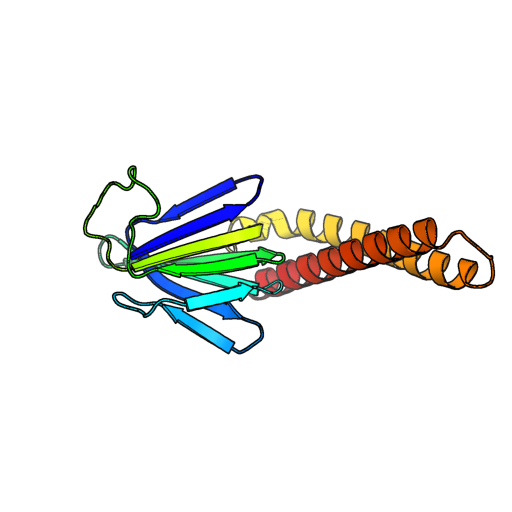OM 1137 N N . GLU A 1 142 ? -26.530 3.578 12.577 1.00 78.44 142 GLU A N 1
ATOM 1138 C CA . GLU A 1 142 ? -25.780 2.324 12.650 1.00 78.44 142 GLU A CA 1
ATOM 1139 C C . GLU A 1 142 ? -24.814 2.189 11.468 1.00 78.44 142 GLU A C 1
ATOM 1141 O O . GLU A 1 142 ? -23.628 1.947 11.679 1.00 78.44 142 GLU A O 1
ATOM 1146 N N . LEU A 1 143 ? -25.278 2.461 10.243 1.00 79.88 143 LEU A N 1
ATOM 1147 C CA . LEU A 1 143 ? -24.449 2.391 9.037 1.00 79.88 143 LEU A CA 1
ATOM 1148 C C . LEU A 1 143 ? -23.246 3.348 9.091 1.00 79.88 143 LEU A C 1
ATOM 1150 O O . LEU A 1 143 ? -22.118 2.951 8.785 1.00 79.88 143 LEU A O 1
ATOM 1154 N N . LEU A 1 144 ? -23.475 4.604 9.491 1.00 78.62 144 LEU A N 1
ATOM 1155 C CA . LEU A 1 144 ? -22.408 5.599 9.631 1.00 78.62 144 LEU A CA 1
ATOM 1156 C C . LEU A 1 144 ? -21.383 5.153 10.670 1.00 78.62 144 LEU A C 1
ATOM 1158 O O . LEU A 1 144 ? -20.184 5.180 10.402 1.00 78.62 144 LEU A O 1
ATOM 1162 N N . LYS A 1 145 ? -21.852 4.675 11.825 1.00 81.38 145 LYS A N 1
ATOM 1163 C CA . LYS A 1 145 ? -20.978 4.228 12.908 1.00 81.38 145 LYS A CA 1
ATOM 1164 C C . LYS A 1 145 ? -20.145 3.010 12.511 1.00 81.38 145 LYS A C 1
ATOM 1166 O O . LYS A 1 145 ? -18.944 2.991 12.764 1.00 81.38 145 LYS A O 1
ATOM 1171 N N . THR A 1 146 ? -20.744 2.028 11.836 1.00 84.88 146 THR A N 1
ATOM 1172 C CA . THR A 1 146 ? -20.018 0.867 11.300 1.00 84.88 146 THR A CA 1
ATOM 1173 C C . THR A 1 146 ? -18.972 1.282 10.268 1.00 84.88 146 THR A C 1
ATOM 1175 O O . THR A 1 146 ? -17.866 0.748 10.273 1.00 84.88 146 THR A O 1
ATOM 1178 N N . THR A 1 147 ? -19.293 2.255 9.413 1.00 86.56 147 THR A N 1
ATOM 1179 C CA . THR A 1 147 ? -18.359 2.759 8.398 1.00 86.56 147 THR A CA 1
ATOM 1180 C C . THR A 1 147 ? -17.174 3.477 9.043 1.00 86.56 147 THR A C 1
ATOM 1182 O O . THR A 1 147 ? -16.031 3.166 8.722 1.00 86.56 147 THR A O 1
ATOM 1185 N N . SER A 1 148 ? -17.421 4.388 9.989 1.00 87.50 148 SER A N 1
ATOM 1186 C CA . SER A 1 148 ? -16.359 5.085 10.728 1.00 87.50 148 SER A CA 1
ATOM 1187 C C . SER A 1 148 ? -15.449 4.113 11.478 1.00 87.50 148 SER A C 1
ATOM 1189 O O . SER A 1 148 ? -14.229 4.222 11.374 1.00 87.50 148 SER A O 1
ATOM 1191 N N . PHE A 1 149 ? -16.035 3.115 12.145 1.00 89.69 149 PHE A N 1
ATOM 1192 C CA . PHE A 1 149 ? -15.283 2.068 12.832 1.00 89.69 149 PHE A CA 1
ATOM 1193 C C . PHE A 1 149 ? -14.400 1.263 11.869 1.00 89.69 149 PHE A C 1
ATOM 1195 O O . PHE A 1 149 ? -13.234 0.995 12.162 1.00 89.69 149 PHE A O 1
ATOM 1202 N N . LEU A 1 150 ? -14.933 0.892 10.697 1.00 89.38 150 LEU A N 1
ATOM 1203 C CA . LEU A 1 150 ? -14.177 0.164 9.678 1.00 89.38 150 LEU A CA 1
ATOM 1204 C C . LEU A 1 150 ? -12.993 0.990 9.158 1.00 89.38 150 LEU A C 1
ATOM 1206 O O . LEU A 1 150 ? -11.885 0.464 9.082 1.00 89.38 150 LEU A O 1
ATOM 1210 N N . LEU A 1 151 ? -13.211 2.274 8.861 1.00 90.12 151 LEU A N 1
ATOM 1211 C CA . LEU A 1 151 ? -12.155 3.183 8.407 1.00 90.12 151 LEU A CA 1
ATOM 1212 C C . LEU A 1 151 ? -11.055 3.336 9.464 1.00 90.12 151 LEU A C 1
ATOM 1214 O O . LEU A 1 151 ? -9.872 3.243 9.144 1.00 90.12 151 LEU A O 1
ATOM 1218 N N . LEU A 1 152 ? -11.433 3.504 10.734 1.00 92.69 152 LEU A N 1
ATOM 1219 C CA . LEU A 1 152 ? -10.477 3.599 11.836 1.00 92.69 152 LEU A CA 1
ATOM 1220 C C . LEU A 1 152 ? -9.669 2.305 11.996 1.00 92.69 152 LEU A C 1
ATOM 1222 O O . LEU A 1 152 ? -8.458 2.349 12.215 1.00 92.69 152 LEU A O 1
ATOM 1226 N N . LYS A 1 153 ? -10.319 1.147 11.848 1.00 92.56 153 LYS A N 1
ATOM 1227 C CA . LYS A 1 153 ? -9.643 -0.153 11.871 1.00 92.56 153 LYS A CA 1
ATOM 1228 C C . LYS A 1 153 ? -8.621 -0.277 10.738 1.00 92.56 153 LYS A C 1
ATOM 1230 O O . LYS A 1 153 ? -7.493 -0.694 10.997 1.00 92.56 153 LYS A O 1
ATOM 1235 N N . GLN A 1 154 ? -8.991 0.108 9.517 1.00 90.69 154 GLN A N 1
ATOM 1236 C CA . GLN A 1 154 ? -8.090 0.087 8.359 1.00 90.69 154 GLN A CA 1
ATOM 1237 C C . GLN A 1 154 ? -6.872 0.997 8.571 1.00 90.69 154 GLN A C 1
ATOM 1239 O O . GLN A 1 154 ? -5.744 0.571 8.325 1.00 90.69 154 GLN A O 1
ATOM 1244 N N . GLU A 1 155 ? -7.074 2.203 9.110 1.00 91.50 155 GLU A N 1
ATOM 1245 C CA . GLU A 1 155 ? -5.981 3.132 9.433 1.00 91.50 155 GLU A CA 1
ATOM 1246 C C . GLU A 1 155 ? -5.011 2.541 10.467 1.00 91.50 155 GLU A C 1
ATOM 1248 O O . GLU A 1 155 ? -3.792 2.609 10.299 1.00 91.50 155 GLU A O 1
ATOM 1253 N N . VAL A 1 156 ? -5.533 1.912 11.526 1.00 94.19 156 VAL A N 1
ATOM 1254 C CA . VAL A 1 156 ? -4.710 1.247 12.550 1.00 94.19 156 VAL A CA 1
ATOM 1255 C C . VAL A 1 156 ? -3.901 0.094 11.949 1.00 94.19 156 VAL A C 1
ATOM 1257 O O . VAL A 1 156 ? -2.711 -0.043 12.245 1.00 94.19 156 VAL A O 1
ATOM 1260 N N . GLU A 1 157 ? -4.514 -0.728 11.093 1.00 93.19 157 GLU A N 1
ATOM 1261 C CA . GLU A 1 157 ? -3.831 -1.830 10.404 1.00 93.19 157 GLU A CA 1
ATOM 1262 C C . GLU A 1 157 ? -2.721 -1.324 9.472 1.00 93.19 157 GLU A C 1
ATOM 1264 O O . GLU A 1 157 ? -1.614 -1.878 9.476 1.00 93.19 157 GLU A O 1
ATOM 1269 N N . PHE A 1 158 ? -2.975 -0.240 8.736 1.00 93.06 158 PHE A N 1
ATOM 1270 C CA . PHE A 1 158 ? -1.978 0.406 7.888 1.00 93.06 158 PHE A CA 1
ATOM 1271 C C . PHE A 1 158 ? -0.792 0.928 8.708 1.00 93.06 158 PHE A C 1
ATOM 1273 O O . PHE A 1 158 ? 0.353 0.552 8.444 1.00 93.06 158 PHE A O 1
ATOM 1280 N N . LEU A 1 159 ? -1.046 1.718 9.758 1.00 93.44 159 LEU A N 1
ATOM 1281 C CA . LEU A 1 159 ? 0.003 2.262 10.629 1.00 93.44 159 LEU A CA 1
ATOM 1282 C C . LEU A 1 159 ? 0.832 1.154 11.292 1.00 93.44 159 LEU A C 1
ATOM 1284 O O . LEU A 1 159 ? 2.061 1.233 11.341 1.00 93.44 159 LEU A O 1
ATOM 1288 N N . LYS A 1 160 ? 0.182 0.073 11.739 1.00 94.06 160 LYS A N 1
ATOM 1289 C CA . LYS A 1 160 ? 0.874 -1.105 12.276 1.00 94.06 160 LYS A CA 1
ATOM 1290 C C . LYS A 1 160 ? 1.834 -1.701 11.251 1.00 94.06 160 LYS A C 1
ATOM 1292 O O . LYS A 1 160 ? 2.981 -2.001 11.586 1.00 94.06 160 LYS A O 1
ATOM 1297 N N . LYS A 1 161 ? 1.385 -1.867 10.006 1.00 91.88 161 LYS A N 1
ATOM 1298 C CA . LYS A 1 161 ? 2.218 -2.410 8.929 1.00 91.88 161 LYS A CA 1
ATOM 1299 C C . LYS A 1 161 ? 3.397 -1.498 8.604 1.00 91.88 161 LYS A C 1
ATOM 1301 O O . LYS A 1 161 ? 4.503 -1.999 8.406 1.00 91.88 161 LYS A O 1
ATOM 1306 N N . VAL A 1 162 ? 3.193 -0.183 8.615 1.00 91.00 162 VAL A N 1
ATOM 1307 C CA . VAL A 1 162 ? 4.263 0.810 8.436 1.00 91.00 162 VAL A CA 1
ATOM 1308 C C . VAL A 1 162 ? 5.333 0.653 9.512 1.00 91.00 162 VAL A C 1
ATOM 1310 O O . VAL A 1 162 ? 6.510 0.509 9.186 1.00 91.00 162 VAL A O 1
ATOM 1313 N N . ILE A 1 163 ? 4.932 0.588 10.783 1.00 91.62 163 ILE A N 1
ATOM 1314 C CA . ILE A 1 163 ? 5.853 0.407 11.914 1.00 91.62 163 ILE A CA 1
ATOM 1315 C C . ILE A 1 163 ? 6.656 -0.889 11.774 1.00 91.62 163 ILE A C 1
ATOM 1317 O O . ILE A 1 163 ? 7.872 -0.873 11.959 1.00 91.62 163 ILE A O 1
ATOM 1321 N N . LEU A 1 164 ? 5.995 -2.006 11.453 1.00 91.31 164 LEU A N 1
ATOM 1322 C CA . LEU A 1 164 ? 6.664 -3.299 11.271 1.00 91.31 164 LEU A CA 1
ATOM 1323 C C . LEU A 1 164 ? 7.678 -3.246 10.124 1.00 91.31 164 LEU A C 1
ATOM 1325 O O . LEU A 1 164 ? 8.831 -3.619 10.312 1.00 91.31 164 LEU A O 1
ATOM 1329 N N . THR A 1 165 ? 7.279 -2.688 8.981 1.00 88.94 165 THR A N 1
ATOM 1330 C CA . THR A 1 165 ? 8.135 -2.589 7.790 1.00 88.94 165 THR A CA 1
ATOM 1331 C C . THR A 1 165 ? 9.363 -1.714 8.051 1.00 88.94 165 THR A C 1
ATOM 1333 O O . THR A 1 165 ? 10.472 -2.086 7.684 1.00 88.94 165 THR A O 1
ATOM 1336 N N . ILE A 1 166 ? 9.200 -0.570 8.728 1.00 87.25 166 ILE A N 1
ATOM 1337 C CA . ILE A 1 166 ? 10.324 0.319 9.067 1.00 87.25 166 ILE A CA 1
ATOM 1338 C C . ILE A 1 166 ? 11.270 -0.342 10.076 1.00 87.25 166 ILE A C 1
ATOM 1340 O O . ILE A 1 166 ? 12.483 -0.187 9.962 1.00 87.25 166 ILE A O 1
ATOM 1344 N N . LYS A 1 167 ? 10.747 -1.091 11.057 1.00 86.12 167 LYS A N 1
ATOM 1345 C CA . LYS A 1 167 ? 11.574 -1.817 12.039 1.00 86.12 167 LYS A CA 1
ATOM 1346 C C . LYS A 1 167 ? 12.430 -2.912 11.400 1.00 86.12 167 LYS A C 1
ATOM 1348 O O . LYS A 1 167 ? 13.505 -3.206 11.915 1.00 86.12 167 LYS A O 1
ATOM 1353 N N . GLU A 1 168 ? 11.970 -3.494 10.298 1.00 83.88 168 GLU A N 1
ATOM 1354 C CA . GLU A 1 168 ? 12.709 -4.507 9.539 1.00 83.88 168 GLU A CA 1
ATOM 1355 C C . GLU A 1 168 ? 13.805 -3.914 8.631 1.00 83.88 168 GLU A C 1
ATOM 1357 O O . GLU A 1 168 ? 14.685 -4.653 8.181 1.00 83.88 168 GLU A O 1
ATOM 1362 N N . LEU A 1 169 ? 13.818 -2.592 8.403 1.00 75.69 169 LEU A N 1
ATOM 1363 C CA . LEU A 1 169 ? 14.916 -1.904 7.714 1.00 75.69 169 LEU A CA 1
ATOM 1364 C C . LEU A 1 169 ? 16.169 -1.888 8.607 1.00 75.69 169 LEU A C 1
ATOM 1366 O O . LEU A 1 169 ? 16.298 -1.059 9.520 1.00 75.69 169 LEU A O 1
ATOM 1370 N N . LYS A 1 170 ? 17.088 -2.820 8.335 1.00 55.66 170 LYS A N 1
ATOM 1371 C CA . LYS A 1 170 ? 18.436 -2.844 8.919 1.00 55.66 170 LYS A CA 1
ATOM 1372 C C . LYS A 1 170 ? 19.250 -1.637 8.468 1.00 55.66 170 LYS A C 1
ATOM 1374 O O . LYS A 1 170 ? 19.388 -1.458 7.240 1.00 55.66 170 LYS A O 1
#

Solvent-accessible surface area (backbone atoms only — not comparable to full-atom values): 9312 Å² total; per-residue (Å²): 53,35,40,34,44,34,35,92,88,50,75,46,79,41,76,60,34,64,37,38,39,40,38,37,86,93,44,75,49,78,44,46,75,79,40,71,70,44,73,53,56,24,70,59,26,46,41,35,40,30,31,71,56,96,94,40,82,46,75,50,38,30,42,27,37,65,20,41,36,38,35,34,54,66,58,77,85,52,96,80,58,98,56,92,80,45,48,19,30,36,44,32,42,22,70,41,75,44,64,67,51,82,68,46,59,74,43,45,66,58,52,50,50,53,34,53,54,47,44,53,49,47,52,51,51,53,51,50,54,64,70,45,75,83,56,93,71,56,72,70,59,53,53,52,51,53,50,53,51,49,53,49,49,50,52,37,54,43,44,50,49,52,54,53,56,53,69,67,63,125